Protein AF-A0A9E2RJ70-F1 (afdb_monomer_lite)

Radius of gyration: 20.67 Å; chains: 1; bounding box: 75×37×61 Å

Sequence (157 aa):
MSTSASTVPLMPDAVSLPDTLQQGELFLTMKQFQQFLALSQLRFSRRTVYRWLNLPKQYLPSTVQALLQPAPMLWFIQIAPVSITGRRPTNIVIPLRYFTEELRARATSLALQPIGPHPQLTTLATLKAVSGQLLTMAQQLQHQIHELEDTMRTTHI

pLDDT: mean 75.38, std 16.8, range [38.91, 94.44]

Structure (mmCIF, N/CA/C/O backbone):
data_AF-A0A9E2RJ70-F1
#
_entry.id   AF-A0A9E2RJ70-F1
#
loop_
_atom_site.group_PDB
_atom_site.id
_atom_site.type_symbol
_atom_site.label_atom_id
_atom_site.label_alt_id
_atom_site.label_comp_id
_atom_site.label_asym_id
_atom_site.label_entity_id
_atom_site.label_seq_id
_atom_site.pdbx_PDB_ins_code
_atom_site.Cartn_x
_atom_site.Cartn_y
_atom_site.Cartn_z
_atom_site.occupancy
_atom_site.B_iso_or_equiv
_atom_site.auth_seq_id
_atom_site.auth_comp_id
_atom_site.auth_asym_id
_atom_site.auth_atom_id
_atom_site.pdbx_PDB_model_num
ATOM 1 N N . MET A 1 1 ? -53.824 19.798 -1.437 1.00 44.16 1 MET A N 1
ATOM 2 C CA . MET A 1 1 ? -53.128 18.988 -0.416 1.00 44.16 1 MET A CA 1
ATOM 3 C C . MET A 1 1 ? -52.446 17.815 -1.097 1.00 44.16 1 MET A C 1
ATOM 5 O O . MET A 1 1 ? -52.944 17.376 -2.124 1.00 44.16 1 MET A O 1
ATOM 9 N N . SER A 1 2 ? -51.358 17.345 -0.483 1.00 38.91 2 SER A N 1
ATOM 10 C CA . SER A 1 2 ? -50.586 16.126 -0.775 1.00 38.91 2 SER A CA 1
ATOM 11 C C . SER A 1 2 ? -49.403 16.272 -1.736 1.00 38.91 2 SER A C 1
ATOM 13 O O . SER A 1 2 ? -49.486 16.117 -2.948 1.00 38.91 2 SER A O 1
ATOM 15 N N . THR A 1 3 ? -48.277 16.563 -1.090 1.00 45.81 3 THR A N 1
ATOM 16 C CA . THR A 1 3 ? -46.887 16.390 -1.503 1.00 45.81 3 THR A CA 1
ATOM 17 C C . THR A 1 3 ? -46.549 14.914 -1.723 1.00 45.81 3 THR A C 1
ATOM 19 O O . THR A 1 3 ? -46.742 14.105 -0.815 1.00 45.81 3 THR A O 1
ATOM 22 N N . SER A 1 4 ? -45.942 14.575 -2.857 1.00 42.84 4 SER A N 1
ATOM 23 C CA . SER A 1 4 ? -45.170 13.336 -3.001 1.00 42.84 4 SER A CA 1
ATOM 24 C C . SER A 1 4 ? -43.691 13.704 -3.015 1.00 42.84 4 SER A C 1
ATOM 26 O O . SER A 1 4 ? -43.122 14.031 -4.053 1.00 42.84 4 SER A O 1
ATOM 28 N N . ALA A 1 5 ? -43.090 13.716 -1.825 1.00 47.69 5 ALA A N 1
ATOM 29 C CA . ALA A 1 5 ? -41.646 13.775 -1.676 1.00 47.69 5 ALA A CA 1
ATOM 30 C C . ALA A 1 5 ? -41.080 12.418 -2.111 1.00 47.69 5 ALA A C 1
ATOM 32 O O . ALA A 1 5 ? -41.291 11.404 -1.451 1.00 47.69 5 ALA A O 1
ATOM 33 N N . SER A 1 6 ? -40.407 12.406 -3.258 1.00 46.97 6 SER A N 1
ATOM 34 C CA . SER A 1 6 ? -39.650 11.253 -3.729 1.00 46.97 6 SER A CA 1
ATOM 35 C C . SER A 1 6 ? -38.371 11.169 -2.896 1.00 46.97 6 SER A C 1
ATOM 37 O O . SER A 1 6 ? -37.413 11.908 -3.126 1.00 46.97 6 SER A O 1
ATOM 39 N N . THR A 1 7 ? -38.382 10.336 -1.858 1.00 47.91 7 THR A N 1
ATOM 40 C CA . THR A 1 7 ? -37.194 10.033 -1.056 1.00 47.91 7 THR A CA 1
ATOM 41 C C . THR A 1 7 ? -36.263 9.161 -1.893 1.00 47.91 7 THR A C 1
ATOM 43 O O . THR A 1 7 ? -36.425 7.946 -1.967 1.00 47.91 7 THR A O 1
ATOM 46 N N . VAL A 1 8 ? -35.291 9.791 -2.551 1.00 49.22 8 VAL A N 1
ATOM 47 C CA . VAL A 1 8 ? -34.134 9.089 -3.115 1.00 49.22 8 VAL A CA 1
ATOM 48 C C . VAL A 1 8 ? -33.323 8.543 -1.934 1.00 49.22 8 VAL A C 1
ATOM 50 O O . VAL A 1 8 ? -32.972 9.326 -1.046 1.00 49.22 8 VAL A O 1
ATOM 53 N N . PRO A 1 9 ? -33.032 7.233 -1.865 1.00 43.88 9 PRO A N 1
ATOM 54 C CA . PRO A 1 9 ? -32.165 6.710 -0.825 1.00 43.88 9 PRO A CA 1
ATOM 55 C C . PRO A 1 9 ? -30.758 7.263 -1.065 1.00 43.88 9 PRO A C 1
ATOM 57 O O . PRO A 1 9 ? -30.130 6.976 -2.084 1.00 43.88 9 PRO A O 1
ATOM 60 N N . LEU A 1 10 ? -30.288 8.092 -0.130 1.00 41.41 10 LEU A N 1
ATOM 61 C CA . LEU A 1 10 ? -28.894 8.508 -0.036 1.00 41.41 10 LEU A CA 1
ATOM 62 C C . LEU A 1 10 ? -28.054 7.225 0.030 1.00 41.41 10 LEU A C 1
ATOM 64 O O . LEU A 1 10 ? -28.146 6.474 1.005 1.00 41.41 10 LEU A O 1
ATOM 68 N N . MET A 1 11 ? -27.282 6.932 -1.019 1.00 43.22 11 MET A N 1
ATOM 69 C CA . MET A 1 11 ? -26.243 5.912 -0.915 1.00 43.22 11 MET A CA 1
ATOM 70 C C . MET A 1 11 ? -25.315 6.317 0.237 1.00 43.22 11 MET A C 1
ATOM 72 O O . MET A 1 11 ? -25.022 7.507 0.366 1.00 43.22 11 MET A O 1
ATOM 76 N N . PRO A 1 12 ? -24.881 5.379 1.093 1.00 43.84 12 PRO A N 1
ATOM 77 C CA . PRO A 1 12 ? -23.963 5.716 2.165 1.00 43.84 12 PRO A CA 1
ATOM 78 C C . PRO A 1 12 ? -22.693 6.266 1.523 1.00 43.84 12 PRO A C 1
ATOM 80 O O . PRO A 1 12 ? -22.056 5.567 0.731 1.00 43.84 12 PRO A O 1
ATOM 83 N N . ASP A 1 13 ? -22.369 7.522 1.838 1.00 41.91 13 ASP A N 1
ATOM 84 C CA . ASP A 1 13 ? -21.088 8.132 1.508 1.00 41.91 13 ASP A CA 1
ATOM 85 C C . ASP A 1 13 ? -20.001 7.119 1.861 1.00 41.91 13 ASP A C 1
ATOM 87 O O . ASP A 1 13 ? -19.845 6.729 3.023 1.00 41.91 13 ASP A O 1
ATOM 91 N N . ALA A 1 14 ? -19.301 6.620 0.840 1.00 49.31 14 ALA A N 1
ATOM 92 C CA . ALA A 1 14 ? -18.152 5.765 1.047 1.00 49.31 14 ALA A CA 1
ATOM 93 C C . ALA A 1 14 ? -17.211 6.544 1.963 1.00 49.31 14 ALA A C 1
ATOM 95 O O . ALA A 1 14 ? -16.715 7.600 1.578 1.00 49.31 14 ALA A O 1
ATOM 96 N N . VAL A 1 15 ? -17.046 6.070 3.200 1.00 53.94 15 VAL A N 1
ATOM 97 C CA . VAL A 1 15 ? -16.224 6.734 4.208 1.00 53.94 15 VAL A CA 1
ATOM 98 C C . VAL A 1 15 ? -14.820 6.860 3.628 1.00 53.94 15 VAL A C 1
ATOM 100 O O . VAL A 1 15 ? -14.072 5.883 3.567 1.00 53.94 15 VAL A O 1
ATOM 103 N N . SER A 1 16 ? -14.490 8.057 3.144 1.00 63.03 16 SER A N 1
ATOM 104 C CA . SER A 1 16 ? -13.193 8.358 2.556 1.00 63.03 16 SER A CA 1
ATOM 105 C C . SER A 1 16 ? -12.143 8.166 3.635 1.00 63.03 16 SER A C 1
ATOM 107 O O . SER A 1 16 ? -12.090 8.917 4.612 1.00 63.03 16 SER A O 1
ATOM 109 N N . LEU A 1 17 ? -11.333 7.117 3.494 1.00 67.69 17 LEU A N 1
ATOM 110 C CA . LEU A 1 17 ? -10.234 6.895 4.416 1.00 67.69 17 LEU A CA 1
ATOM 111 C C . LEU A 1 17 ? -9.245 8.058 4.307 1.00 67.69 17 LEU A C 1
ATOM 113 O O . LEU A 1 17 ? -8.977 8.528 3.202 1.00 67.69 17 LEU A O 1
ATOM 117 N N . PRO A 1 18 ? -8.675 8.514 5.432 1.00 67.75 18 PRO A N 1
ATOM 118 C CA . PRO A 1 18 ? -7.722 9.609 5.401 1.00 67.75 18 PRO A CA 1
ATOM 119 C C . PRO A 1 18 ? -6.475 9.213 4.601 1.00 67.75 18 PRO A C 1
ATOM 121 O O . PRO A 1 18 ? -5.978 8.096 4.735 1.00 67.75 18 PRO A O 1
ATOM 124 N N . ASP A 1 19 ? -5.913 10.153 3.841 1.00 66.75 19 ASP A N 1
ATOM 125 C CA . ASP A 1 19 ? -4.655 9.970 3.093 1.00 66.75 19 ASP A CA 1
ATOM 126 C C . ASP A 1 19 ? -3.401 10.247 3.949 1.00 66.75 19 ASP A C 1
ATOM 128 O O . ASP A 1 19 ? -2.271 10.294 3.462 1.00 66.75 19 ASP A O 1
ATOM 132 N N . THR A 1 20 ? -3.585 10.448 5.254 1.00 71.00 20 THR A N 1
ATOM 133 C CA . THR A 1 20 ? -2.537 10.830 6.210 1.00 71.00 20 THR A CA 1
ATOM 134 C C . THR A 1 20 ? -2.477 9.850 7.380 1.00 71.00 20 THR A C 1
ATOM 136 O O . THR A 1 20 ? -3.418 9.092 7.630 1.00 71.00 20 THR A O 1
ATOM 139 N N . LEU A 1 21 ? -1.343 9.816 8.084 1.00 74.62 21 LEU A N 1
ATOM 140 C CA . LEU A 1 21 ? -1.194 9.007 9.297 1.00 74.62 21 LEU A CA 1
ATOM 141 C C . LEU A 1 21 ? -1.737 9.758 10.504 1.00 74.62 21 LEU A C 1
ATOM 143 O O . LEU A 1 21 ? -1.397 10.924 10.712 1.00 74.62 21 LEU A O 1
ATOM 147 N N . GLN A 1 22 ? -2.533 9.064 11.307 1.00 76.44 22 GLN A N 1
ATOM 148 C CA . GLN A 1 22 ? -3.067 9.596 12.555 1.00 76.44 22 GLN A CA 1
ATOM 149 C C . GLN A 1 22 ? -2.127 9.271 13.720 1.00 76.44 22 GLN A C 1
ATOM 151 O O . GLN A 1 22 ? -1.383 8.289 13.690 1.00 76.44 22 GLN A O 1
ATOM 156 N N . GLN A 1 23 ? -2.139 10.099 14.763 1.00 74.69 23 GLN A N 1
ATOM 157 C CA . GLN A 1 23 ? -1.371 9.815 15.976 1.00 74.69 23 GLN A CA 1
ATOM 158 C C . GLN A 1 23 ? -1.833 8.491 16.604 1.00 74.69 23 GLN A C 1
ATOM 160 O O . GLN A 1 23 ? -3.029 8.226 16.687 1.00 74.69 23 GLN A O 1
ATOM 165 N N . GLY A 1 24 ? -0.884 7.661 17.050 1.00 73.25 24 GLY A N 1
ATOM 166 C CA . GLY A 1 24 ? -1.186 6.356 17.647 1.00 73.25 24 GLY A CA 1
ATOM 167 C C . GLY A 1 24 ? -1.597 5.278 16.640 1.00 73.25 24 GLY A C 1
ATOM 168 O O . GLY A 1 24 ? -1.815 4.133 17.028 1.00 73.25 24 GLY A O 1
ATOM 169 N N . GLU A 1 25 ? -1.668 5.607 15.349 1.00 83.06 25 GLU A N 1
ATOM 170 C CA . GLU A 1 25 ? -2.024 4.643 14.320 1.00 83.06 25 GLU A CA 1
ATOM 171 C C . GLU A 1 25 ? -0.939 3.580 14.132 1.00 83.06 25 GLU A C 1
ATOM 173 O O . GLU A 1 25 ? 0.256 3.883 14.080 1.00 83.06 25 GLU A O 1
ATOM 178 N N . LEU A 1 26 ? -1.374 2.327 13.985 1.00 85.94 26 LEU A N 1
ATOM 179 C CA . LEU A 1 26 ? -0.508 1.208 13.645 1.00 85.94 26 LEU A CA 1
ATOM 180 C C . LEU A 1 26 ? -0.330 1.096 12.132 1.00 85.94 26 LEU A C 1
ATOM 182 O O . LEU A 1 26 ? -1.270 1.233 11.345 1.00 85.94 26 LEU A O 1
ATOM 186 N N . PHE A 1 27 ? 0.886 0.761 11.726 1.00 88.81 27 PHE A N 1
ATOM 187 C CA . PHE A 1 27 ? 1.243 0.559 10.331 1.00 88.81 27 PHE A CA 1
ATOM 188 C C . PHE A 1 27 ? 2.251 -0.581 10.188 1.00 88.81 27 PHE A C 1
ATOM 190 O O . PHE A 1 27 ? 2.949 -0.956 11.131 1.00 88.81 27 PHE A O 1
ATOM 197 N N . LEU A 1 28 ? 2.361 -1.104 8.971 1.00 89.38 28 LEU A N 1
ATOM 198 C CA . LEU A 1 28 ? 3.447 -1.987 8.573 1.00 89.38 28 LEU A CA 1
ATOM 199 C C . LEU A 1 28 ? 4.472 -1.194 7.770 1.00 89.38 28 LEU A C 1
ATOM 201 O O . LEU A 1 28 ? 4.133 -0.547 6.785 1.00 89.38 28 LEU A O 1
ATOM 205 N N . THR A 1 29 ? 5.746 -1.281 8.136 1.00 87.25 29 THR A N 1
ATOM 206 C CA . THR A 1 29 ? 6.844 -0.924 7.226 1.00 87.25 29 THR A CA 1
ATOM 207 C C . THR A 1 29 ? 6.877 -1.885 6.039 1.00 87.25 29 THR A C 1
ATOM 209 O O . THR A 1 29 ? 6.370 -3.003 6.117 1.00 87.25 29 THR A O 1
ATOM 212 N N . MET A 1 30 ? 7.572 -1.522 4.960 1.00 87.25 30 MET A N 1
ATOM 213 C CA . MET A 1 30 ? 7.756 -2.423 3.812 1.00 87.25 30 MET A CA 1
ATOM 214 C C . MET A 1 30 ? 8.290 -3.815 4.175 1.00 87.25 30 MET A C 1
ATOM 216 O O . MET A 1 30 ? 7.868 -4.812 3.589 1.00 87.25 30 MET A O 1
ATOM 220 N N . LYS A 1 31 ? 9.196 -3.905 5.156 1.00 85.44 31 LYS A N 1
ATOM 221 C CA . LYS A 1 31 ? 9.723 -5.193 5.626 1.00 85.44 31 LYS A CA 1
ATOM 222 C C . LYS A 1 31 ? 8.631 -6.018 6.313 1.00 85.44 31 LYS A C 1
ATOM 224 O O . LYS A 1 31 ? 8.499 -7.204 6.024 1.00 85.44 31 LYS A O 1
ATOM 229 N N . GLN A 1 32 ? 7.842 -5.391 7.183 1.00 89.44 32 GLN A N 1
ATOM 230 C CA . GLN A 1 32 ? 6.733 -6.046 7.882 1.00 89.44 32 GLN A CA 1
ATOM 231 C C . GLN A 1 32 ? 5.603 -6.427 6.922 1.00 89.44 32 GLN A C 1
ATOM 233 O O . GLN A 1 32 ? 5.041 -7.509 7.041 1.00 89.44 32 GLN A O 1
ATOM 238 N N . PHE A 1 33 ? 5.316 -5.601 5.916 1.00 92.19 33 PHE A N 1
ATOM 239 C CA . PHE A 1 33 ? 4.345 -5.938 4.881 1.00 92.19 33 PHE A CA 1
ATOM 240 C C . PHE A 1 33 ? 4.791 -7.148 4.059 1.00 92.19 33 PHE A C 1
ATOM 242 O O . PHE A 1 33 ? 4.003 -8.054 3.815 1.00 92.19 33 PHE A O 1
ATOM 249 N N . GLN A 1 34 ? 6.074 -7.236 3.702 1.00 91.31 34 GLN A N 1
ATOM 250 C CA . GLN A 1 34 ? 6.599 -8.425 3.031 1.00 91.31 34 GLN A CA 1
ATOM 251 C C . GLN A 1 34 ? 6.458 -9.690 3.900 1.00 91.31 34 GLN A C 1
ATOM 253 O O . GLN A 1 34 ? 6.113 -10.754 3.386 1.00 91.31 34 GLN A O 1
ATOM 258 N N . GLN A 1 35 ? 6.692 -9.582 5.211 1.00 89.94 35 GLN A N 1
ATOM 259 C CA . GLN A 1 35 ? 6.462 -10.682 6.154 1.00 89.94 35 GLN A CA 1
ATOM 260 C C . GLN A 1 35 ? 4.976 -11.059 6.234 1.00 89.94 35 GLN A C 1
ATOM 262 O O . GLN A 1 35 ? 4.640 -12.241 6.209 1.00 89.94 35 GLN A O 1
ATOM 267 N N . PHE A 1 36 ? 4.086 -10.067 6.257 1.00 93.31 36 PHE A N 1
ATOM 268 C CA . PHE A 1 36 ? 2.641 -10.270 6.249 1.00 93.31 36 PHE A CA 1
ATOM 269 C C . PHE A 1 36 ? 2.158 -11.002 4.988 1.00 93.31 36 PHE A C 1
ATOM 271 O O . PHE A 1 36 ? 1.373 -11.948 5.082 1.00 93.31 36 PHE A O 1
ATOM 278 N N . LEU A 1 37 ? 2.675 -10.627 3.813 1.00 93.19 37 LEU A N 1
ATOM 279 C CA . LEU A 1 37 ? 2.394 -11.326 2.558 1.00 93.19 37 LEU A CA 1
ATOM 280 C C . LEU A 1 37 ? 2.836 -12.794 2.637 1.00 93.19 37 LEU A C 1
ATOM 282 O O . LEU A 1 37 ? 2.056 -13.688 2.313 1.00 93.19 37 LEU A O 1
ATOM 286 N N . ALA A 1 38 ? 4.038 -13.062 3.158 1.00 90.38 38 ALA A N 1
ATOM 287 C CA . ALA A 1 38 ? 4.537 -14.426 3.318 1.00 90.38 38 ALA A CA 1
ATOM 288 C C . ALA A 1 38 ? 3.666 -15.278 4.266 1.00 90.38 38 ALA A C 1
ATOM 290 O O . ALA A 1 38 ? 3.409 -16.444 3.966 1.00 90.38 38 ALA A O 1
ATOM 291 N N . LEU A 1 39 ? 3.171 -14.699 5.367 1.00 89.00 39 LEU A N 1
ATOM 292 C CA . LEU A 1 39 ? 2.229 -15.348 6.297 1.00 89.00 39 LEU A CA 1
ATOM 293 C C . LEU A 1 39 ? 0.836 -15.563 5.693 1.00 89.00 39 LEU A C 1
ATOM 295 O O . LEU A 1 39 ? 0.096 -16.451 6.117 1.00 89.00 39 LEU A O 1
ATOM 299 N N . SER A 1 40 ? 0.488 -14.770 4.685 1.00 88.88 40 SER A N 1
ATOM 300 C CA . SER A 1 40 ? -0.723 -14.932 3.877 1.00 88.88 40 SER A CA 1
ATOM 301 C C . SER A 1 40 ? -0.510 -15.892 2.699 1.00 88.88 40 SER A C 1
ATOM 303 O O . SER A 1 40 ? -1.331 -15.933 1.793 1.00 88.88 40 SER A O 1
ATOM 305 N N . GLN A 1 41 ? 0.597 -16.650 2.696 1.00 89.75 41 GLN A N 1
ATOM 306 C CA . GLN A 1 41 ? 1.011 -17.569 1.626 1.00 89.75 41 GLN A CA 1
ATOM 307 C C . GLN A 1 41 ? 1.265 -16.895 0.265 1.00 89.75 41 GLN A C 1
ATOM 309 O O . GLN A 1 41 ? 1.408 -17.562 -0.756 1.00 89.75 41 GLN A O 1
ATOM 314 N N . LEU A 1 42 ? 1.419 -15.572 0.248 1.00 90.81 42 LEU A N 1
ATOM 315 C CA . LEU A 1 42 ? 1.723 -14.785 -0.939 1.00 90.81 42 LEU A CA 1
ATOM 316 C C . LEU A 1 42 ? 3.217 -14.445 -0.968 1.00 90.81 42 LEU A C 1
ATOM 318 O O . LEU A 1 42 ? 3.685 -13.501 -0.329 1.00 90.81 42 LEU A O 1
ATOM 322 N N . ARG A 1 43 ? 4.005 -15.233 -1.705 1.00 89.88 43 ARG A N 1
ATOM 323 C CA . ARG A 1 43 ? 5.462 -15.052 -1.771 1.00 89.88 43 ARG A CA 1
ATOM 324 C C . ARG A 1 43 ? 5.862 -14.231 -2.989 1.00 89.88 43 ARG A C 1
ATOM 326 O O . ARG A 1 43 ? 5.814 -14.707 -4.117 1.00 89.88 43 ARG A O 1
ATOM 333 N N . PHE A 1 44 ? 6.335 -13.014 -2.738 1.00 90.81 44 PHE A N 1
ATOM 334 C CA . PHE A 1 44 ? 6.857 -12.115 -3.764 1.00 90.81 44 PHE A CA 1
ATOM 335 C C . PHE A 1 44 ? 8.290 -11.686 -3.451 1.00 90.81 44 PHE A C 1
ATOM 337 O O . PHE A 1 44 ? 8.674 -11.512 -2.290 1.00 90.81 44 PHE A O 1
ATOM 344 N N . SER A 1 45 ? 9.090 -11.488 -4.501 1.00 90.25 45 SER A N 1
ATOM 345 C CA . SER A 1 45 ? 10.443 -10.952 -4.348 1.00 90.25 45 SER A CA 1
ATOM 346 C C . SER A 1 45 ? 10.390 -9.525 -3.798 1.00 90.25 45 SER A C 1
ATOM 348 O O . SER A 1 45 ? 9.483 -8.758 -4.130 1.00 90.25 45 SER A O 1
ATOM 350 N N . ARG A 1 46 ? 11.402 -9.122 -3.022 1.00 87.38 46 ARG A N 1
ATOM 351 C CA . ARG A 1 46 ? 11.499 -7.746 -2.508 1.00 87.38 46 ARG A CA 1
ATOM 352 C C . ARG A 1 46 ? 11.405 -6.721 -3.643 1.00 87.38 46 ARG A C 1
ATOM 354 O O . ARG A 1 46 ? 10.654 -5.761 -3.539 1.00 87.38 46 ARG A O 1
ATOM 361 N N . ARG A 1 47 ? 12.096 -6.959 -4.763 1.00 90.31 47 ARG A N 1
ATOM 362 C CA . ARG A 1 47 ? 12.048 -6.081 -5.944 1.00 90.31 47 ARG A CA 1
ATOM 363 C C . ARG A 1 47 ? 10.623 -5.908 -6.473 1.00 90.31 47 ARG A C 1
ATOM 365 O O . ARG A 1 47 ? 10.243 -4.793 -6.808 1.00 90.31 47 ARG A O 1
ATOM 372 N N . THR A 1 48 ? 9.840 -6.983 -6.522 1.00 92.31 48 THR A N 1
ATOM 373 C CA . THR A 1 48 ? 8.438 -6.942 -6.959 1.00 92.31 48 THR A CA 1
ATOM 374 C C . THR A 1 48 ? 7.597 -6.073 -6.030 1.00 92.31 48 THR A C 1
ATOM 376 O O . THR A 1 48 ? 6.939 -5.153 -6.505 1.00 92.31 48 THR A O 1
ATOM 379 N N . VAL A 1 49 ? 7.682 -6.304 -4.716 1.00 90.31 49 VAL A N 1
ATOM 380 C CA . VAL A 1 49 ? 6.888 -5.553 -3.730 1.00 90.31 49 VAL A CA 1
ATOM 381 C C . VAL A 1 49 ? 7.234 -4.058 -3.762 1.00 90.31 49 VAL A C 1
ATOM 383 O O . VAL A 1 49 ? 6.347 -3.218 -3.681 1.00 90.31 49 VAL A O 1
ATOM 386 N N . TYR A 1 50 ? 8.507 -3.698 -3.961 1.00 88.69 50 TYR A N 1
ATOM 387 C CA . TYR A 1 50 ? 8.904 -2.292 -4.103 1.00 88.69 50 TYR A CA 1
ATOM 388 C C . TYR A 1 50 ? 8.430 -1.650 -5.417 1.00 88.69 50 TYR A C 1
ATOM 390 O O . TYR A 1 50 ? 8.138 -0.459 -5.426 1.00 88.69 50 TYR A O 1
ATOM 398 N N . ARG A 1 51 ? 8.318 -2.398 -6.527 1.00 88.44 51 ARG A N 1
ATOM 399 C CA . ARG A 1 51 ? 7.783 -1.848 -7.791 1.00 88.44 51 ARG A CA 1
ATOM 400 C C . ARG A 1 51 ? 6.322 -1.421 -7.664 1.00 88.44 51 ARG A C 1
ATOM 402 O O . ARG A 1 51 ? 5.921 -0.464 -8.316 1.00 88.44 51 ARG A O 1
ATOM 409 N N . TRP A 1 52 ? 5.550 -2.101 -6.820 1.00 90.75 52 TRP A N 1
ATOM 410 C CA . TRP A 1 52 ? 4.141 -1.786 -6.582 1.00 90.75 52 TRP A CA 1
ATOM 411 C C . TRP A 1 52 ? 3.905 -0.424 -5.933 1.00 90.75 52 TRP A C 1
ATOM 413 O O . TRP A 1 52 ? 2.811 0.112 -6.043 1.00 90.75 52 TRP A O 1
ATOM 423 N N . LEU A 1 53 ? 4.926 0.167 -5.312 1.00 83.88 53 LEU A N 1
ATOM 424 C CA . LEU A 1 53 ? 4.847 1.520 -4.758 1.00 83.88 53 LEU A CA 1
ATOM 425 C C . LEU A 1 53 ? 4.635 2.589 -5.834 1.00 83.88 53 LEU A C 1
ATOM 427 O O . LEU A 1 53 ? 4.157 3.676 -5.545 1.00 83.88 53 LEU A O 1
ATOM 431 N N . ASN A 1 54 ? 4.969 2.289 -7.085 1.00 82.88 54 ASN A N 1
ATOM 432 C CA . ASN A 1 54 ? 4.726 3.200 -8.199 1.00 82.88 54 ASN A CA 1
ATOM 433 C C . ASN A 1 54 ? 3.422 2.875 -8.938 1.00 82.88 54 ASN A C 1
ATOM 435 O O . ASN A 1 54 ? 3.164 3.453 -9.989 1.00 82.88 54 ASN A O 1
ATOM 439 N N . LEU A 1 55 ? 2.629 1.926 -8.429 1.00 86.38 55 LEU A N 1
ATOM 440 C CA . LEU A 1 55 ? 1.394 1.481 -9.058 1.00 86.38 55 LEU A CA 1
ATOM 441 C C . LEU A 1 55 ? 0.179 1.874 -8.207 1.00 86.38 55 LEU A C 1
ATOM 443 O O . LEU A 1 55 ? 0.167 1.619 -6.997 1.00 86.38 55 LEU A O 1
ATOM 447 N N . PRO A 1 56 ? -0.873 2.420 -8.837 1.00 87.12 56 PRO A N 1
ATOM 448 C CA . PRO A 1 56 ? -2.195 2.495 -8.228 1.00 87.12 56 PRO A CA 1
ATOM 449 C C . PRO A 1 56 ? -2.695 1.114 -7.784 1.00 87.12 56 PRO A C 1
ATOM 451 O O . PRO A 1 56 ? -2.420 0.108 -8.446 1.00 87.12 56 PRO A O 1
ATOM 454 N N . LYS A 1 57 ? -3.489 1.066 -6.703 1.00 89.69 57 LYS A N 1
ATOM 455 C CA . LYS A 1 57 ? -4.031 -0.178 -6.122 1.00 89.69 57 LYS A CA 1
ATOM 456 C C . LYS A 1 57 ? -4.677 -1.107 -7.163 1.00 89.69 57 LYS A C 1
ATOM 458 O O . LYS A 1 57 ? -4.467 -2.314 -7.113 1.00 89.69 57 LYS A O 1
ATOM 463 N N . GLN A 1 58 ? -5.410 -0.551 -8.128 1.00 89.88 58 GLN A N 1
ATOM 464 C CA . GLN A 1 58 ? -6.122 -1.313 -9.166 1.00 89.88 58 GLN A CA 1
ATOM 465 C C . GLN A 1 58 ? -5.212 -2.137 -10.095 1.00 89.88 58 GLN A C 1
ATOM 467 O O . GLN A 1 58 ? -5.681 -3.070 -10.739 1.00 89.88 58 GLN A O 1
ATOM 472 N N . TYR A 1 59 ? -3.912 -1.825 -10.147 1.00 91.75 59 TYR A N 1
ATOM 473 C C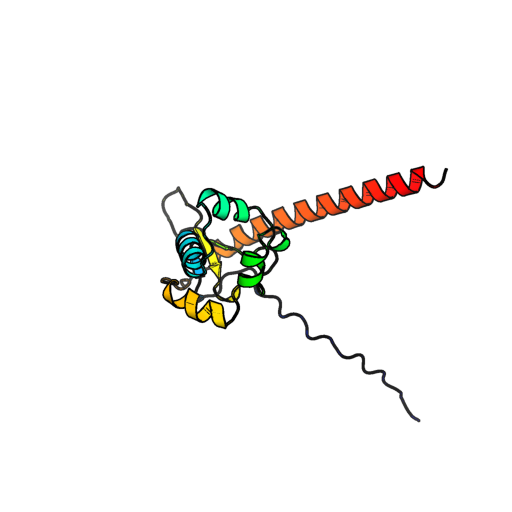A . TYR A 1 59 ? -2.923 -2.541 -10.963 1.00 91.75 59 TYR A CA 1
ATOM 474 C C . TYR A 1 59 ? -2.077 -3.539 -10.160 1.00 91.75 59 TYR A C 1
ATOM 476 O O . TYR A 1 59 ? -1.136 -4.133 -10.690 1.00 91.75 59 TYR A O 1
ATOM 484 N N . LEU A 1 60 ? -2.375 -3.728 -8.873 1.00 92.25 60 LEU A N 1
ATOM 485 C CA . LEU A 1 60 ? -1.742 -4.766 -8.061 1.00 92.25 60 LEU A CA 1
ATOM 486 C C . LEU A 1 60 ? -2.291 -6.153 -8.434 1.00 92.25 60 LEU A C 1
ATOM 488 O O . LEU A 1 60 ? -3.371 -6.249 -9.015 1.00 92.25 60 LEU A O 1
ATOM 492 N N . PRO A 1 61 ? -1.614 -7.257 -8.071 1.00 94.44 61 PRO A N 1
ATOM 493 C CA . PRO A 1 61 ? -2.219 -8.584 -8.167 1.00 94.44 61 PRO A CA 1
ATOM 494 C C . PRO A 1 61 ? -3.551 -8.636 -7.410 1.00 94.44 61 PRO A C 1
ATOM 496 O O . PRO A 1 61 ? -3.641 -8.104 -6.303 1.00 94.44 61 PRO A O 1
ATOM 499 N N . SER A 1 62 ? -4.563 -9.307 -7.963 1.00 92.88 62 SER A N 1
ATOM 500 C CA . SER A 1 62 ? -5.911 -9.394 -7.370 1.00 92.88 62 SER A CA 1
ATOM 501 C C . SER A 1 62 ? -5.901 -9.893 -5.922 1.00 92.88 62 SER A C 1
ATOM 503 O O . SER A 1 62 ? -6.633 -9.380 -5.080 1.00 92.88 62 SER A O 1
ATOM 505 N N . THR A 1 63 ? -5.002 -10.823 -5.598 1.00 92.81 63 THR A N 1
ATOM 506 C CA . THR A 1 63 ? -4.780 -11.306 -4.229 1.00 92.81 63 THR A CA 1
ATOM 507 C C . THR A 1 63 ? -4.351 -10.192 -3.279 1.00 92.81 63 THR A C 1
ATOM 509 O O . THR A 1 63 ? -4.832 -10.128 -2.157 1.00 92.81 63 THR A O 1
ATOM 512 N N . VAL A 1 64 ? -3.491 -9.278 -3.726 1.00 92.44 64 VAL A N 1
ATOM 513 C CA . VAL A 1 64 ? -3.036 -8.123 -2.939 1.00 92.44 64 VAL A CA 1
ATOM 514 C C . VAL A 1 64 ? -4.118 -7.045 -2.873 1.00 92.44 64 VAL A C 1
ATOM 516 O O . VAL A 1 64 ? -4.294 -6.430 -1.825 1.00 92.44 64 VAL A O 1
ATOM 519 N N . GLN A 1 65 ? -4.885 -6.853 -3.951 1.00 93.25 65 GLN A N 1
ATOM 520 C CA . GLN A 1 65 ? -6.040 -5.950 -3.948 1.00 93.25 65 GLN A CA 1
ATOM 521 C C . GLN A 1 65 ? -7.078 -6.366 -2.903 1.00 93.25 65 GLN A C 1
ATOM 523 O O . GLN A 1 65 ? -7.575 -5.512 -2.177 1.00 93.25 65 GLN A O 1
ATOM 528 N N . ALA A 1 66 ? -7.355 -7.669 -2.786 1.00 91.19 66 ALA A N 1
ATOM 529 C CA . ALA A 1 66 ? -8.272 -8.208 -1.786 1.00 91.19 66 ALA A CA 1
ATOM 530 C C . ALA A 1 66 ? -7.774 -7.965 -0.351 1.00 91.19 66 ALA A C 1
ATOM 532 O O . ALA A 1 66 ? -8.561 -7.603 0.519 1.00 91.19 66 ALA A O 1
ATOM 533 N N . LEU A 1 67 ? -6.461 -8.080 -0.104 1.00 91.62 67 LEU A N 1
ATOM 534 C CA . LEU A 1 67 ? -5.882 -7.742 1.204 1.00 91.62 67 LEU A CA 1
ATOM 535 C C . LEU A 1 67 ? -6.057 -6.257 1.550 1.00 91.62 67 LEU A C 1
ATOM 537 O O . LEU A 1 67 ? -6.227 -5.911 2.717 1.00 91.62 67 LEU A O 1
ATOM 541 N N . LEU A 1 68 ? -5.997 -5.399 0.530 1.00 90.94 68 LEU A N 1
ATOM 542 C CA . LEU A 1 68 ? -6.057 -3.942 0.628 1.00 90.94 68 LEU A CA 1
ATOM 543 C C . LEU A 1 68 ? -7.428 -3.388 0.221 1.00 90.94 68 LEU A C 1
ATOM 545 O O . LEU A 1 68 ? -7.530 -2.265 -0.279 1.00 90.94 68 LEU A O 1
ATOM 549 N N . GLN A 1 69 ? -8.490 -4.176 0.390 1.00 87.25 69 GLN A N 1
ATOM 550 C CA . GLN A 1 69 ? -9.827 -3.822 -0.078 1.00 87.25 69 GLN A CA 1
ATOM 551 C C . GLN A 1 69 ? -10.256 -2.405 0.342 1.00 87.25 69 GLN A C 1
ATOM 553 O O . GLN A 1 69 ? -10.612 -1.636 -0.557 1.00 87.25 69 GLN A O 1
ATOM 558 N N . PRO A 1 70 ? -10.146 -1.997 1.626 1.00 88.44 70 PRO A N 1
ATOM 559 C CA . PRO A 1 70 ? -10.560 -0.659 2.033 1.00 88.44 70 PRO A CA 1
ATOM 560 C C . PRO A 1 70 ? -9.544 0.434 1.661 1.00 88.44 70 PRO A C 1
ATOM 562 O O . PRO A 1 70 ? -9.877 1.608 1.739 1.00 88.44 70 PRO A O 1
ATOM 565 N N . ALA A 1 71 ? -8.319 0.094 1.244 1.00 88.31 71 ALA A N 1
ATOM 566 C CA . ALA A 1 71 ? -7.287 1.082 0.938 1.00 88.31 71 ALA A CA 1
ATOM 567 C C . ALA A 1 71 ? -7.695 2.013 -0.223 1.00 88.31 71 ALA A C 1
ATOM 569 O O . ALA A 1 71 ? -8.320 1.552 -1.183 1.00 88.31 71 ALA A O 1
ATOM 570 N N . PRO A 1 72 ? -7.300 3.294 -0.212 1.00 86.94 72 PRO A N 1
ATOM 571 C CA . PRO A 1 72 ? -7.487 4.169 -1.363 1.00 86.94 72 PRO A CA 1
ATOM 572 C C . PRO A 1 72 ? -6.569 3.758 -2.527 1.00 86.94 72 PRO A C 1
ATOM 574 O O . PRO A 1 72 ? -5.787 2.805 -2.442 1.00 86.94 72 PRO A O 1
ATOM 577 N N . MET A 1 73 ? -6.664 4.479 -3.649 1.00 85.56 73 MET A N 1
ATOM 578 C CA . MET A 1 73 ? -5.822 4.239 -4.830 1.00 85.56 73 MET A CA 1
ATOM 579 C C . MET A 1 73 ? -4.325 4.254 -4.477 1.00 85.56 73 MET A C 1
ATOM 581 O O . MET A 1 73 ? -3.559 3.418 -4.968 1.00 85.56 73 MET A O 1
ATOM 585 N N . LEU A 1 74 ? -3.942 5.169 -3.581 1.00 83.50 74 LEU A N 1
ATOM 586 C CA . LEU A 1 74 ? -2.631 5.261 -2.952 1.00 83.50 74 LEU A CA 1
ATOM 587 C C . LEU A 1 74 ? -2.618 4.533 -1.610 1.00 83.50 74 LEU A C 1
ATOM 589 O O . LEU A 1 74 ? -2.991 5.054 -0.567 1.00 83.50 74 LEU A O 1
ATOM 593 N N . TRP A 1 75 ? -2.151 3.297 -1.637 1.00 87.56 75 TRP A N 1
ATOM 594 C CA . TRP A 1 75 ? -2.280 2.354 -0.530 1.00 87.56 75 TRP A CA 1
ATOM 595 C C . TRP A 1 75 ? -1.077 2.353 0.435 1.00 87.56 75 TRP A C 1
ATOM 597 O O . TRP A 1 75 ? -0.973 1.484 1.299 1.00 87.56 75 TRP A O 1
ATOM 607 N N . PHE A 1 76 ? -0.160 3.316 0.313 1.00 87.81 76 PHE A N 1
ATOM 608 C CA . PHE A 1 76 ? 0.999 3.482 1.195 1.00 87.81 76 PHE A CA 1
ATOM 609 C C . PHE A 1 76 ? 1.223 4.960 1.534 1.00 87.81 76 PHE A C 1
ATOM 611 O O . PHE A 1 76 ? 0.771 5.852 0.821 1.00 87.81 76 PHE A O 1
ATOM 618 N N . ILE A 1 77 ? 1.963 5.212 2.613 1.00 82.56 77 ILE A N 1
ATOM 619 C CA . ILE A 1 77 ? 2.301 6.549 3.104 1.00 82.56 77 ILE A CA 1
ATOM 620 C C . ILE A 1 77 ? 3.818 6.664 3.256 1.00 82.56 77 ILE A C 1
ATOM 622 O O . ILE A 1 77 ? 4.490 5.732 3.706 1.00 82.56 77 ILE A O 1
ATOM 626 N N . GLN A 1 78 ? 4.369 7.814 2.868 1.00 78.00 78 GLN A N 1
ATOM 627 C CA . GLN A 1 78 ? 5.794 8.108 2.984 1.00 78.00 78 GLN A CA 1
ATOM 628 C C . GLN A 1 78 ? 6.069 8.957 4.226 1.00 78.00 78 GLN A C 1
ATOM 630 O O . GLN A 1 78 ? 5.714 10.130 4.286 1.00 78.00 78 GLN A O 1
ATOM 635 N N . ILE A 1 79 ? 6.748 8.372 5.207 1.00 71.81 79 ILE A N 1
ATOM 636 C CA . ILE A 1 79 ? 7.169 9.022 6.445 1.00 71.81 79 ILE A CA 1
ATOM 637 C C . ILE A 1 79 ? 8.601 9.524 6.303 1.00 71.81 79 ILE A C 1
ATOM 639 O O . ILE A 1 79 ? 9.530 8.748 6.075 1.00 71.81 79 ILE A O 1
ATOM 643 N N . ALA A 1 80 ? 8.809 10.824 6.493 1.00 61.56 80 ALA A N 1
ATOM 644 C CA . ALA A 1 80 ? 10.155 11.347 6.663 1.00 61.56 80 ALA A CA 1
ATOM 645 C C . ALA A 1 80 ? 10.712 10.863 8.016 1.00 61.56 80 ALA A C 1
ATOM 647 O O . ALA A 1 80 ? 10.046 11.036 9.038 1.00 61.56 80 ALA A O 1
ATOM 648 N N . PRO A 1 81 ? 11.922 10.285 8.073 1.00 59.56 81 PRO A N 1
ATOM 649 C CA . PRO A 1 81 ? 12.545 9.995 9.348 1.00 59.56 81 PRO A CA 1
ATOM 650 C C . PRO A 1 81 ? 12.773 11.322 10.066 1.00 59.56 81 PRO A C 1
ATOM 652 O O . PRO A 1 81 ? 13.209 12.310 9.460 1.00 59.56 81 PRO A O 1
ATOM 655 N N . VAL A 1 82 ? 12.495 11.335 11.367 1.00 51.81 82 VAL A N 1
ATOM 656 C CA . VAL A 1 82 ? 12.865 12.435 12.256 1.00 51.81 82 VAL A CA 1
ATOM 657 C C . VAL A 1 82 ? 14.386 12.383 12.418 1.00 51.81 82 VAL A C 1
ATOM 659 O O . VAL A 1 82 ? 14.906 11.858 13.391 1.00 51.81 82 VAL A O 1
ATOM 662 N N . SER A 1 83 ? 15.124 12.830 11.402 1.00 46.34 83 SER A N 1
ATOM 663 C CA . SER A 1 83 ? 16.576 12.977 11.469 1.00 46.34 83 SER A CA 1
ATOM 664 C C . SER A 1 83 ? 16.963 14.433 11.239 1.00 46.34 83 SER A C 1
ATOM 666 O O . SER A 1 83 ? 16.563 15.069 10.253 1.00 46.34 83 SER A O 1
ATOM 668 N N . ILE A 1 84 ? 17.746 14.932 12.193 1.00 48.81 84 ILE A N 1
ATOM 669 C CA . ILE A 1 84 ? 18.371 16.256 12.246 1.00 48.81 84 ILE A CA 1
ATOM 670 C C . ILE A 1 84 ? 19.610 16.295 11.324 1.00 48.81 84 ILE A C 1
ATOM 672 O O . ILE A 1 84 ? 20.038 17.360 10.895 1.00 48.81 84 ILE A O 1
ATOM 676 N N . THR A 1 85 ? 20.153 15.138 10.928 1.00 43.69 85 THR A N 1
ATOM 677 C CA . THR A 1 85 ? 21.430 15.018 10.211 1.00 43.69 85 THR A CA 1
ATOM 678 C C . THR A 1 85 ? 21.245 14.700 8.724 1.00 43.69 85 THR A C 1
ATOM 680 O O . THR A 1 85 ? 21.494 13.587 8.282 1.00 43.69 85 THR A O 1
ATOM 683 N N . GLY A 1 86 ? 20.801 15.689 7.938 1.00 41.69 86 GLY A N 1
ATOM 684 C CA . GLY A 1 86 ? 21.131 15.912 6.509 1.00 41.69 86 GLY A CA 1
ATOM 685 C C . GLY A 1 86 ? 20.871 14.841 5.426 1.00 41.69 86 GLY A C 1
ATOM 686 O O . GLY A 1 86 ? 20.855 15.181 4.247 1.00 41.69 86 GLY A O 1
ATOM 687 N N . ARG A 1 87 ? 20.642 13.567 5.751 1.00 45.97 87 ARG A N 1
ATOM 688 C CA . ARG A 1 87 ? 20.351 12.475 4.811 1.00 45.97 87 ARG A CA 1
ATOM 689 C C . ARG A 1 87 ? 19.161 11.691 5.348 1.00 45.97 87 ARG A C 1
ATOM 691 O O . ARG A 1 87 ? 19.290 10.918 6.292 1.00 45.97 87 ARG A O 1
ATOM 698 N N . ARG A 1 88 ? 17.976 11.924 4.781 1.00 51.72 88 ARG A N 1
ATOM 699 C CA . ARG A 1 88 ?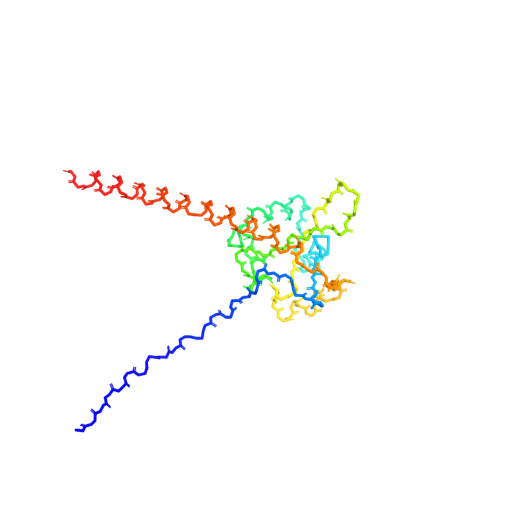 16.723 11.320 5.255 1.00 51.72 88 ARG A CA 1
ATOM 700 C C . ARG A 1 88 ? 16.301 10.159 4.345 1.00 51.72 88 ARG A C 1
ATOM 702 O O . ARG A 1 88 ? 15.823 10.429 3.248 1.00 51.72 88 ARG A O 1
ATOM 709 N N . PRO A 1 89 ? 16.432 8.886 4.760 1.00 59.59 89 PRO A N 1
ATOM 710 C CA . PRO A 1 89 ? 15.757 7.788 4.071 1.00 59.59 89 PRO A CA 1
ATOM 711 C C . PRO A 1 89 ? 14.253 7.830 4.367 1.00 59.59 89 PRO A C 1
ATOM 713 O O . PRO A 1 89 ? 13.847 7.574 5.494 1.00 59.59 89 PRO A O 1
ATOM 716 N N . THR A 1 90 ? 13.415 8.154 3.381 1.00 65.44 90 THR A N 1
ATOM 717 C CA . THR A 1 90 ? 11.950 8.109 3.516 1.00 65.44 90 THR A CA 1
ATOM 718 C C . THR A 1 90 ? 11.499 6.689 3.871 1.00 65.44 90 THR A C 1
ATOM 720 O O . THR A 1 90 ? 11.780 5.739 3.140 1.00 65.44 90 THR A O 1
ATOM 723 N N . ASN A 1 91 ? 10.800 6.528 4.992 1.00 75.62 91 ASN A N 1
ATOM 724 C CA . ASN A 1 91 ? 10.196 5.261 5.383 1.00 75.62 91 ASN A CA 1
ATOM 725 C C . ASN A 1 91 ? 8.849 5.109 4.682 1.00 75.62 91 ASN A C 1
ATOM 727 O O . ASN A 1 91 ? 8.029 6.018 4.701 1.00 75.62 91 ASN A O 1
ATOM 731 N N . ILE A 1 92 ? 8.608 3.952 4.078 1.00 81.94 92 ILE A N 1
ATOM 732 C CA . ILE A 1 92 ? 7.346 3.655 3.399 1.00 81.94 92 ILE A CA 1
ATOM 733 C C . ILE A 1 92 ? 6.548 2.706 4.274 1.00 81.94 92 ILE A C 1
ATOM 735 O O . ILE A 1 92 ? 7.065 1.663 4.698 1.00 81.94 92 ILE A O 1
ATOM 739 N N . VAL A 1 93 ? 5.309 3.094 4.554 1.00 86.88 93 VAL A N 1
ATOM 740 C CA . VAL A 1 93 ? 4.431 2.379 5.472 1.00 86.88 93 VAL A CA 1
ATOM 741 C C . VAL A 1 93 ? 3.055 2.140 4.877 1.00 86.88 93 VAL A C 1
ATOM 743 O O . VAL A 1 93 ? 2.607 2.872 4.000 1.00 86.88 93 VAL A O 1
ATOM 746 N N . ILE A 1 94 ? 2.373 1.126 5.393 1.00 90.50 94 ILE A N 1
ATOM 747 C CA . ILE A 1 94 ? 1.019 0.750 5.006 1.00 90.50 94 ILE A CA 1
ATOM 748 C C . ILE A 1 94 ? 0.174 0.730 6.286 1.00 90.50 94 ILE A C 1
ATOM 750 O O . ILE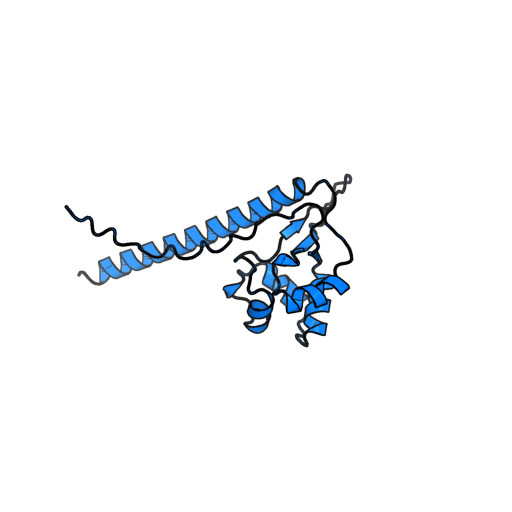 A 1 94 ? 0.392 -0.136 7.141 1.00 90.50 94 ILE A O 1
ATOM 754 N N . PRO A 1 95 ? -0.740 1.698 6.462 1.00 91.00 95 PRO A N 1
ATOM 755 C CA . PRO A 1 95 ? -1.645 1.760 7.606 1.00 91.00 95 PRO A CA 1
ATOM 756 C C . PRO A 1 95 ? -2.461 0.480 7.793 1.00 91.00 95 PRO A C 1
ATOM 758 O O . PRO A 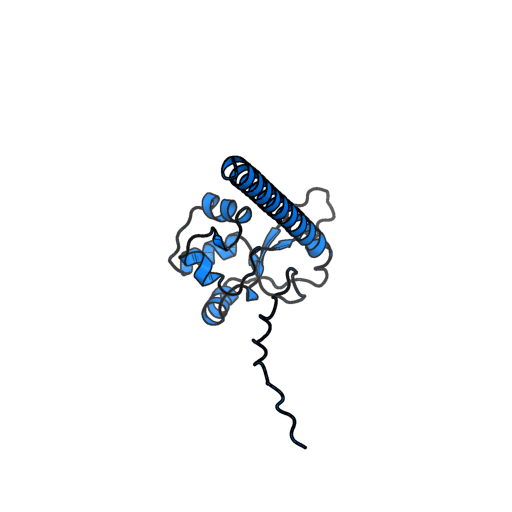1 95 ? -2.977 -0.082 6.828 1.00 91.00 95 PRO A O 1
ATOM 761 N N . LEU A 1 96 ? -2.663 0.047 9.038 1.00 91.44 96 LEU A N 1
ATOM 762 C CA . LEU A 1 96 ? -3.465 -1.150 9.319 1.00 91.44 96 LEU A CA 1
ATOM 763 C C . LEU A 1 96 ? -4.955 -0.975 8.971 1.00 91.44 96 LEU A C 1
ATOM 765 O O . LEU A 1 96 ? -5.652 -1.958 8.710 1.00 91.44 96 LEU A O 1
ATOM 769 N N . ARG A 1 97 ? -5.448 0.269 8.904 1.00 90.56 97 ARG A N 1
ATOM 770 C CA . ARG A 1 97 ? -6.807 0.584 8.424 1.00 90.56 97 ARG A CA 1
ATOM 771 C C . ARG A 1 97 ? -7.045 0.179 6.966 1.00 90.56 97 ARG A C 1
ATOM 773 O O . ARG A 1 97 ? -8.188 0.009 6.566 1.00 90.56 97 ARG A O 1
ATOM 780 N N . TYR A 1 98 ? -5.980 0.012 6.180 1.00 92.12 98 TYR A N 1
ATOM 781 C CA . TYR A 1 98 ? -6.065 -0.397 4.777 1.00 92.12 98 TYR A CA 1
ATOM 782 C C . TYR A 1 98 ? -6.304 -1.896 4.595 1.00 92.12 98 TYR A C 1
ATOM 784 O O . TYR A 1 98 ? -6.493 -2.333 3.466 1.00 92.12 98 TYR A O 1
ATOM 792 N N . PHE A 1 99 ? -6.362 -2.664 5.683 1.00 91.69 99 PHE A N 1
ATOM 793 C CA . PHE A 1 99 ? -6.721 -4.078 5.678 1.00 91.69 99 PHE A CA 1
ATOM 794 C C . PHE A 1 99 ? -8.145 -4.289 6.208 1.00 91.69 99 PHE A C 1
ATOM 796 O O . PHE A 1 99 ? -8.640 -3.512 7.038 1.00 91.69 99 PHE A O 1
ATOM 803 N N . THR A 1 100 ? -8.789 -5.371 5.760 1.00 88.69 100 THR A N 1
ATOM 804 C CA . THR A 1 100 ? -10.049 -5.864 6.344 1.00 88.69 100 THR A CA 1
ATOM 805 C C . THR A 1 100 ? -9.863 -6.195 7.827 1.00 88.69 100 THR A C 1
ATOM 807 O O . THR A 1 100 ? -8.738 -6.405 8.282 1.00 88.69 100 THR A O 1
ATOM 810 N N . GLU A 1 101 ? -10.944 -6.246 8.606 1.00 86.06 101 GLU A N 1
ATOM 811 C CA . GLU A 1 101 ? -10.847 -6.483 10.057 1.00 86.06 101 GLU A CA 1
ATOM 812 C C . GLU A 1 101 ? -10.143 -7.800 10.404 1.00 86.06 101 GLU A C 1
ATOM 814 O O . GLU A 1 101 ? -9.253 -7.826 11.257 1.00 86.06 101 GLU A O 1
ATOM 819 N N . GLU A 1 102 ? -10.470 -8.867 9.675 1.00 88.31 102 GLU A N 1
ATOM 820 C CA . GLU A 1 102 ? -9.868 -10.195 9.828 1.00 88.31 102 GLU A CA 1
ATOM 821 C C . GLU A 1 102 ? -8.345 -10.158 9.638 1.00 88.31 102 GLU A C 1
ATOM 823 O O . GLU A 1 102 ? -7.568 -10.734 10.405 1.00 88.31 102 GLU A O 1
ATOM 828 N N . LEU A 1 103 ? -7.898 -9.436 8.611 1.00 90.25 103 LEU A N 1
ATOM 829 C CA . LEU A 1 103 ? -6.487 -9.296 8.275 1.00 90.25 103 LEU A CA 1
ATOM 830 C C . LEU A 1 103 ? -5.771 -8.331 9.214 1.00 90.25 103 LEU A C 1
ATOM 832 O O . LEU A 1 103 ? -4.594 -8.532 9.515 1.00 90.25 103 LEU A O 1
ATOM 836 N N . ARG A 1 104 ? -6.480 -7.315 9.713 1.00 89.44 104 ARG A N 1
ATOM 837 C CA . ARG A 1 104 ? -5.955 -6.325 10.649 1.00 89.44 104 ARG A CA 1
ATOM 838 C C . ARG A 1 104 ? -5.491 -6.989 11.934 1.00 89.44 104 ARG A C 1
ATOM 840 O O . ARG A 1 104 ? -4.365 -6.740 12.342 1.00 89.44 104 ARG A O 1
ATOM 847 N N . ALA A 1 105 ? -6.287 -7.893 12.509 1.00 86.56 105 ALA A N 1
ATOM 848 C CA . ALA A 1 105 ? -5.902 -8.642 13.708 1.00 86.56 105 ALA A CA 1
ATOM 849 C C . ALA A 1 105 ? -4.580 -9.407 13.509 1.00 86.56 105 ALA A C 1
ATOM 851 O O . ALA A 1 105 ? -3.691 -9.371 14.362 1.00 86.56 105 ALA A O 1
ATOM 852 N N . ARG A 1 106 ? -4.408 -10.036 12.339 1.00 88.19 106 ARG A N 1
ATOM 853 C CA . ARG A 1 106 ? -3.166 -10.738 11.978 1.00 88.19 106 ARG A CA 1
ATOM 854 C C . ARG A 1 106 ? -1.999 -9.766 11.785 1.00 88.19 106 ARG A C 1
ATOM 856 O O . ARG A 1 106 ? -0.910 -10.016 12.296 1.00 88.19 106 ARG A O 1
ATOM 863 N N . ALA A 1 107 ? -2.220 -8.658 11.080 1.00 88.19 107 ALA A N 1
ATOM 864 C CA . ALA A 1 107 ? -1.218 -7.624 10.828 1.00 88.19 107 ALA A CA 1
ATOM 865 C C . ALA A 1 107 ? -0.758 -6.911 12.113 1.00 88.19 107 ALA A C 1
ATOM 867 O O . ALA A 1 107 ? 0.417 -6.563 12.216 1.00 88.19 107 ALA A O 1
ATOM 868 N N . THR A 1 108 ? -1.634 -6.752 13.112 1.00 88.88 108 THR A N 1
ATOM 869 C CA . THR A 1 108 ? -1.310 -6.133 14.410 1.00 88.88 108 THR A CA 1
ATOM 870 C C . THR A 1 108 ? -0.141 -6.831 15.096 1.00 88.88 108 THR A C 1
ATOM 872 O O . THR A 1 108 ? 0.738 -6.157 15.620 1.00 88.88 108 THR A O 1
ATOM 875 N N . SER A 1 109 ? -0.057 -8.164 15.010 1.00 83.31 109 SER A N 1
ATOM 876 C CA . SER A 1 109 ? 1.062 -8.936 15.579 1.00 83.31 109 SER A CA 1
ATOM 877 C C . SER A 1 109 ? 2.440 -8.561 15.010 1.00 83.31 109 SER A C 1
ATOM 879 O O . SER A 1 109 ? 3.463 -8.774 15.656 1.00 83.31 109 SER A O 1
ATOM 881 N N . LEU A 1 110 ? 2.476 -7.982 13.806 1.00 82.94 110 LEU A N 1
ATOM 882 C CA . LEU A 1 110 ? 3.694 -7.552 13.118 1.00 82.94 110 LEU A CA 1
ATOM 883 C C . LEU A 1 110 ? 3.940 -6.046 13.254 1.00 82.94 110 LEU A C 1
ATOM 885 O O . LEU A 1 110 ? 5.055 -5.586 12.994 1.00 82.94 110 LEU A O 1
ATOM 889 N N . ALA A 1 111 ? 2.915 -5.275 13.621 1.00 81.75 111 ALA A N 1
ATOM 890 C CA . ALA A 1 111 ? 2.962 -3.827 13.754 1.00 81.75 111 ALA A CA 1
ATOM 891 C C . ALA A 1 111 ? 3.608 -3.443 15.094 1.00 81.75 111 ALA A C 1
ATOM 893 O O . ALA A 1 111 ? 2.944 -3.228 16.100 1.00 81.75 111 ALA A O 1
ATOM 894 N N . LEU A 1 112 ? 4.939 -3.372 15.101 1.00 64.19 112 LEU A N 1
ATOM 895 C CA . LEU A 1 112 ? 5.728 -3.117 16.313 1.00 64.19 112 LEU A CA 1
ATOM 896 C C . LEU A 1 112 ? 5.756 -1.642 16.752 1.00 64.19 112 LEU A C 1
ATOM 898 O O . LEU A 1 112 ? 6.253 -1.351 17.837 1.00 64.19 112 LEU A O 1
ATOM 902 N N . GLN A 1 113 ? 5.310 -0.702 15.911 1.00 62.28 113 GLN A N 1
ATOM 903 C CA . GLN A 1 113 ? 5.465 0.735 16.160 1.00 62.28 113 GLN A CA 1
ATOM 904 C C . GLN A 1 113 ? 4.180 1.509 15.822 1.00 62.28 113 GLN A C 1
ATOM 906 O O . GLN A 1 113 ? 3.728 1.442 14.677 1.00 62.28 113 GLN A O 1
ATOM 911 N N . PRO A 1 114 ? 3.605 2.2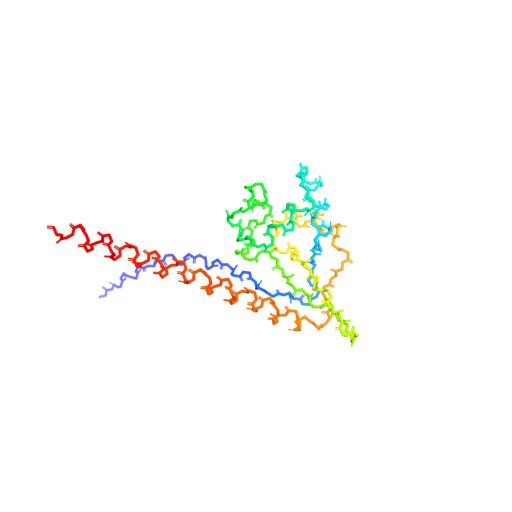61 16.780 1.00 65.12 114 PRO A N 1
ATOM 912 C CA . PRO A 1 114 ? 2.578 3.256 16.499 1.00 65.12 114 PRO A CA 1
ATOM 913 C C . PRO A 1 114 ? 3.196 4.582 16.032 1.00 65.12 114 PRO A C 1
ATOM 915 O O . PRO A 1 114 ? 4.365 4.878 16.294 1.00 65.12 114 PRO A O 1
ATOM 918 N N . ILE A 1 115 ? 2.404 5.417 15.358 1.00 63.81 115 ILE A N 1
ATOM 919 C CA . IL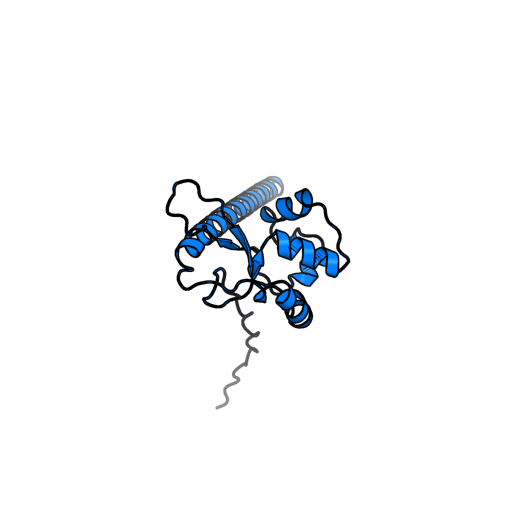E A 1 115 ? 2.832 6.759 14.945 1.00 63.81 115 ILE A CA 1
ATOM 920 C C . ILE A 1 115 ? 3.011 7.678 16.153 1.00 63.81 115 ILE A C 1
ATOM 922 O O . ILE A 1 115 ? 2.093 7.875 16.951 1.00 63.81 115 ILE A O 1
ATOM 926 N N . GLY A 1 116 ? 4.208 8.264 16.252 1.00 61.34 116 GLY A N 1
ATOM 927 C CA . GLY A 1 116 ? 4.564 9.246 17.275 1.00 61.34 116 GLY A CA 1
ATOM 928 C C . GLY A 1 116 ? 3.875 10.614 17.106 1.00 61.34 116 GLY A C 1
ATOM 929 O O . GLY A 1 116 ? 3.148 10.840 16.141 1.00 61.34 116 GLY A O 1
ATOM 930 N N . PRO A 1 117 ? 4.132 11.566 18.020 1.00 54.72 117 PRO A N 1
ATOM 931 C CA . PRO A 1 117 ? 3.352 12.803 18.178 1.00 54.72 117 PRO A CA 1
ATOM 932 C C . PRO A 1 117 ? 3.490 13.845 17.048 1.00 54.72 117 PRO A C 1
ATOM 934 O O . PRO A 1 117 ? 2.756 14.830 17.044 1.00 54.72 117 PRO A O 1
ATOM 937 N N . HIS A 1 118 ? 4.389 13.658 16.072 1.00 55.56 118 HIS A N 1
ATOM 938 C CA . HIS A 1 118 ? 4.628 14.631 14.991 1.00 55.56 118 HIS A CA 1
ATOM 939 C C . HIS A 1 118 ? 4.461 14.042 13.574 1.00 55.56 118 HIS A C 1
ATOM 941 O O . HIS A 1 118 ? 5.427 13.975 12.810 1.00 55.56 118 HIS A O 1
ATOM 947 N N . PRO A 1 119 ? 3.237 13.659 13.161 1.00 57.16 119 PRO A N 1
ATOM 948 C CA . PRO A 1 119 ? 2.958 13.129 11.820 1.00 57.16 119 PRO A CA 1
ATOM 949 C C . PRO A 1 119 ? 2.956 14.203 10.709 1.00 57.16 119 PRO A C 1
ATOM 951 O O . PRO A 1 119 ? 2.773 13.901 9.534 1.00 57.16 119 PRO A O 1
ATOM 954 N N . GLN A 1 120 ? 3.141 15.482 11.033 1.00 52.38 120 GLN A N 1
ATOM 955 C CA . GLN A 1 120 ? 2.889 16.584 10.093 1.00 52.38 120 GLN A CA 1
ATOM 956 C C . GLN A 1 120 ? 3.961 16.721 8.993 1.00 52.38 120 GLN A C 1
ATOM 958 O O . GLN A 1 120 ? 3.628 17.018 7.846 1.00 52.38 120 GLN A O 1
ATOM 963 N N . LEU A 1 121 ? 5.231 16.398 9.271 1.00 52.28 121 LEU A N 1
ATOM 964 C CA . LEU A 1 121 ? 6.285 16.377 8.237 1.00 52.28 121 LEU A CA 1
ATOM 965 C C . LEU A 1 121 ? 6.107 15.215 7.233 1.00 52.28 121 LEU A C 1
ATOM 967 O O . LEU A 1 121 ? 6.516 15.316 6.079 1.00 52.28 121 LEU A O 1
ATOM 971 N N . THR A 1 122 ? 5.435 14.143 7.657 1.00 51.69 122 THR A N 1
ATOM 972 C CA . THR A 1 122 ? 4.999 12.967 6.877 1.00 51.69 122 THR A CA 1
ATOM 973 C C . THR A 1 122 ? 3.889 13.301 5.874 1.00 51.69 122 THR A C 1
ATOM 975 O O . THR A 1 122 ? 3.784 12.711 4.797 1.00 51.69 122 THR A O 1
ATOM 978 N N . THR A 1 123 ? 3.056 14.279 6.230 1.00 53.72 123 THR A N 1
ATOM 979 C CA . THR A 1 123 ? 1.861 14.667 5.475 1.00 53.72 123 THR A CA 1
ATOM 980 C C . THR A 1 123 ? 2.248 15.387 4.183 1.00 53.72 123 THR A C 1
ATOM 982 O O . THR A 1 123 ? 1.721 15.073 3.124 1.00 53.72 123 THR A O 1
ATOM 985 N N . LEU A 1 124 ? 3.261 16.261 4.217 1.00 55.34 124 LEU A N 1
ATOM 986 C CA . LEU A 1 124 ? 3.707 17.011 3.035 1.00 55.34 124 LEU A CA 1
ATOM 987 C C . LEU A 1 124 ? 4.316 16.136 1.928 1.00 55.34 124 LEU A C 1
ATOM 989 O O . LEU A 1 124 ? 4.074 16.394 0.751 1.00 55.34 124 LEU A O 1
ATOM 993 N N . ALA A 1 125 ? 5.103 15.112 2.271 1.00 53.62 125 ALA A N 1
ATOM 994 C CA . ALA A 1 125 ? 5.695 14.216 1.270 1.00 53.62 125 ALA A CA 1
ATOM 995 C C . ALA A 1 125 ? 4.627 13.348 0.590 1.00 53.62 125 ALA A C 1
ATOM 997 O O . ALA A 1 125 ? 4.629 13.196 -0.631 1.00 53.62 125 ALA A O 1
ATOM 998 N N . THR A 1 126 ? 3.676 12.851 1.381 1.00 53.16 126 THR A N 1
ATOM 999 C CA . THR A 1 126 ? 2.539 12.073 0.881 1.00 53.16 126 THR A CA 1
ATOM 1000 C C . THR A 1 126 ? 1.634 12.937 0.006 1.00 53.16 126 THR A C 1
ATOM 1002 O O . THR A 1 126 ? 1.335 12.546 -1.115 1.00 53.16 126 THR A O 1
ATOM 1005 N N . LEU A 1 127 ? 1.313 14.164 0.429 1.00 56.41 127 LEU A N 1
ATOM 1006 C CA . LEU A 1 127 ? 0.547 15.120 -0.379 1.00 56.41 127 LEU A CA 1
ATOM 1007 C C . LEU A 1 127 ? 1.253 15.486 -1.694 1.00 56.41 127 LEU A C 1
ATOM 1009 O O . LEU A 1 127 ? 0.598 15.588 -2.729 1.00 56.41 127 LEU A O 1
ATOM 1013 N N . LYS A 1 128 ? 2.586 15.631 -1.697 1.00 62.31 128 LYS A N 1
ATOM 1014 C CA . LYS A 1 128 ? 3.354 15.837 -2.937 1.00 62.31 128 LYS A CA 1
ATOM 1015 C C . LYS A 1 128 ? 3.251 14.641 -3.885 1.00 62.31 128 LYS A C 1
ATOM 1017 O O . LYS A 1 128 ? 3.067 14.840 -5.082 1.00 62.31 128 LYS A O 1
ATOM 1022 N N . ALA A 1 129 ? 3.349 13.417 -3.366 1.00 56.22 129 ALA A N 1
ATOM 1023 C CA . ALA A 1 129 ? 3.196 12.207 -4.171 1.00 56.22 129 ALA A CA 1
ATOM 1024 C C . ALA A 1 129 ? 1.770 12.077 -4.738 1.00 56.22 129 ALA A C 1
ATOM 1026 O O . ALA A 1 129 ? 1.616 11.819 -5.931 1.00 56.22 129 ALA A O 1
ATOM 1027 N N . VAL A 1 130 ? 0.746 12.335 -3.913 1.00 62.78 130 VAL A N 1
ATOM 1028 C CA . VAL A 1 130 ? -0.669 12.383 -4.325 1.00 62.78 130 VAL A CA 1
ATOM 1029 C C . VAL A 1 130 ? -0.862 13.406 -5.445 1.00 62.78 130 VAL A C 1
ATOM 1031 O O . VAL A 1 130 ? -1.403 13.073 -6.495 1.00 62.78 130 VAL A O 1
ATOM 1034 N N . SER A 1 131 ? -0.353 14.628 -5.273 1.00 67.50 131 SER A N 1
ATOM 1035 C CA . SER A 1 131 ? -0.464 15.692 -6.276 1.00 67.50 131 SER A CA 1
ATOM 1036 C C . SER A 1 131 ? 0.212 15.324 -7.603 1.00 67.50 131 SER A C 1
ATOM 1038 O O . SER A 1 131 ? -0.377 15.530 -8.661 1.00 67.50 131 SER A O 1
ATOM 1040 N N . GLY A 1 132 ? 1.402 14.711 -7.569 1.00 64.25 132 GLY A N 1
ATOM 1041 C CA . GLY A 1 132 ? 2.092 14.253 -8.780 1.00 64.25 132 GLY A CA 1
ATOM 1042 C C . GLY A 1 132 ? 1.352 13.135 -9.523 1.00 64.25 132 GLY A C 1
ATOM 1043 O O . GLY A 1 132 ? 1.329 13.110 -10.755 1.00 64.25 132 GLY A O 1
ATOM 1044 N N . GLN A 1 133 ? 0.699 12.226 -8.797 1.00 65.75 133 GLN A N 1
ATOM 1045 C CA . GLN A 1 133 ? -0.115 11.177 -9.413 1.00 65.75 133 GLN A CA 1
ATOM 1046 C C . GLN A 1 133 ? -1.421 11.714 -9.992 1.00 65.75 133 GLN A C 1
ATOM 1048 O O . GLN A 1 133 ? -1.766 11.353 -11.114 1.00 65.75 133 GLN A O 1
ATOM 1053 N N . LEU A 1 134 ? -2.108 12.606 -9.273 1.00 71.88 134 LEU A N 1
ATOM 1054 C CA . LEU A 1 134 ? -3.297 13.289 -9.787 1.00 71.88 134 LEU A CA 1
ATOM 1055 C C . LEU A 1 134 ? -2.975 14.062 -11.067 1.00 71.88 134 LEU A C 1
ATOM 1057 O O . LEU A 1 134 ? -3.738 13.994 -12.024 1.00 71.88 134 LEU A O 1
ATOM 1061 N N . LEU A 1 135 ? -1.816 14.724 -11.123 1.00 77.06 135 LEU A N 1
ATOM 1062 C CA . LEU A 1 135 ? -1.347 15.394 -12.333 1.00 77.06 135 LEU A CA 1
ATOM 1063 C C . LEU A 1 135 ? -1.131 14.406 -13.488 1.00 77.06 135 LEU A C 1
ATOM 1065 O O . LEU A 1 135 ? -1.572 14.665 -14.602 1.00 77.06 135 LEU A O 1
ATOM 1069 N N . THR A 1 136 ? -0.495 13.264 -13.222 1.00 70.50 136 THR A N 1
ATOM 1070 C CA . THR A 1 136 ? -0.262 12.229 -14.244 1.00 70.50 136 THR A CA 1
ATOM 1071 C C . THR A 1 136 ? -1.583 11.665 -14.772 1.00 70.50 136 THR A C 1
ATOM 1073 O O . THR A 1 136 ? -1.753 11.494 -15.975 1.00 70.50 136 THR A O 1
ATOM 1076 N N . MET A 1 137 ? -2.545 11.415 -13.882 1.00 72.06 137 MET A N 1
ATOM 1077 C CA . MET A 1 137 ? -3.877 10.938 -14.250 1.00 72.06 137 MET A CA 1
ATOM 1078 C C . MET A 1 137 ? -4.648 11.989 -15.058 1.00 72.06 137 MET A C 1
ATOM 1080 O O . MET A 1 137 ? -5.266 11.653 -16.062 1.00 72.06 137 MET A O 1
ATOM 1084 N N . ALA A 1 138 ? -4.564 13.264 -14.672 1.00 81.69 138 ALA A N 1
ATOM 1085 C CA . ALA A 1 138 ? -5.158 14.363 -15.427 1.00 81.69 138 ALA A CA 1
ATOM 1086 C C . ALA A 1 138 ? -4.553 14.477 -16.835 1.00 81.69 138 ALA A C 1
ATOM 1088 O O . ALA A 1 138 ? -5.289 14.640 -17.801 1.00 81.69 138 ALA A O 1
ATOM 1089 N N . GLN A 1 139 ? -3.233 14.320 -16.968 1.00 84.31 139 GLN A N 1
ATOM 1090 C CA . GLN A 1 139 ? -2.553 14.300 -18.267 1.00 84.31 139 GLN A CA 1
ATOM 1091 C C . GLN A 1 139 ? -2.998 13.116 -19.133 1.00 84.31 139 GLN A C 1
ATOM 1093 O O . GLN A 1 139 ? -3.236 13.286 -20.325 1.00 84.31 139 GLN A O 1
ATOM 1098 N N . GLN A 1 140 ? -3.153 11.928 -18.543 1.00 79.62 140 GLN A N 1
ATOM 1099 C CA . GLN A 1 140 ? -3.673 10.754 -19.249 1.00 79.62 140 GLN A CA 1
ATOM 1100 C C . GLN A 1 140 ? -5.111 10.969 -19.726 1.00 79.62 140 GLN A C 1
ATOM 1102 O O . GLN A 1 140 ? -5.414 10.682 -20.880 1.00 79.62 140 GLN A O 1
ATOM 1107 N N . LEU A 1 141 ? -5.978 11.520 -18.872 1.00 86.44 141 LEU A N 1
ATOM 1108 C CA . LEU A 1 141 ? -7.352 11.862 -19.243 1.00 86.44 141 LEU A CA 1
ATOM 1109 C C . LEU A 1 141 ? -7.390 12.912 -20.355 1.00 86.44 141 LEU A C 1
ATOM 1111 O O . LEU A 1 141 ? -8.145 12.766 -21.308 1.00 86.44 141 LEU A O 1
ATOM 1115 N N . GLN A 1 142 ? -6.549 13.943 -20.272 1.00 89.69 142 GLN A N 1
ATOM 1116 C CA . GLN A 1 142 ? -6.456 14.971 -21.305 1.00 89.69 142 GLN A CA 1
ATOM 1117 C C . GLN A 1 142 ? -6.000 14.386 -22.646 1.00 89.69 142 GLN A C 1
ATOM 1119 O O . GLN A 1 142 ? -6.534 14.751 -23.690 1.00 89.69 142 GLN A O 1
ATOM 1124 N N . HIS A 1 143 ? -5.052 13.448 -22.623 1.00 86.88 143 HIS A N 1
ATOM 1125 C CA . HIS A 1 143 ? -4.621 12.744 -23.824 1.00 86.88 143 HIS A CA 1
ATOM 1126 C C . HIS A 1 143 ? -5.748 11.892 -24.424 1.00 86.88 143 HIS A C 1
ATOM 1128 O O . HIS A 1 143 ? -5.997 11.983 -25.620 1.00 86.88 143 HIS A O 1
ATOM 1134 N N . GLN A 1 144 ? -6.485 11.145 -23.596 1.00 87.31 144 GLN A N 1
ATOM 1135 C CA . GLN A 1 144 ? -7.640 10.358 -24.046 1.00 87.31 144 GLN A CA 1
ATOM 1136 C C . GLN A 1 144 ? -8.751 11.228 -24.644 1.00 87.31 144 GLN A C 1
ATOM 1138 O O . GLN A 1 144 ? -9.352 10.845 -25.644 1.00 87.31 144 GLN A O 1
ATOM 1143 N N . ILE A 1 145 ? -9.018 12.399 -24.055 1.00 91.19 145 ILE A N 1
ATOM 1144 C CA . ILE A 1 145 ? -9.967 13.373 -24.611 1.00 91.19 145 ILE A CA 1
ATOM 1145 C C . ILE A 1 145 ? -9.504 13.820 -25.998 1.00 91.19 145 ILE A C 1
ATOM 1147 O O . ILE A 1 145 ? -10.304 13.826 -26.926 1.00 91.19 145 ILE A O 1
ATOM 1151 N N . HIS A 1 146 ? -8.218 14.137 -26.156 1.00 87.88 146 HIS A N 1
ATOM 1152 C CA . HIS A 1 146 ? -7.675 14.567 -27.441 1.00 87.88 146 HIS A CA 1
ATOM 1153 C C . HIS A 1 146 ? -7.782 13.477 -28.518 1.00 87.88 146 HIS A C 1
ATOM 1155 O O . HIS A 1 146 ? -8.238 13.750 -29.625 1.00 87.88 146 HIS A O 1
ATOM 1161 N N . GLU A 1 147 ? -7.453 12.225 -28.183 1.00 88.44 147 GLU A N 1
ATOM 1162 C CA . GLU A 1 147 ? -7.622 11.098 -29.110 1.00 88.44 147 GLU A CA 1
ATOM 1163 C C . GLU A 1 147 ? -9.093 10.881 -29.496 1.00 88.44 147 GLU A C 1
ATOM 1165 O O . GLU A 1 147 ? -9.400 10.608 -30.658 1.00 88.44 147 GLU A O 1
ATOM 1170 N N . LEU A 1 148 ? -10.021 11.030 -28.545 1.00 89.44 148 LEU A N 1
ATOM 1171 C CA . LEU A 1 148 ? -11.458 10.958 -28.816 1.00 89.44 148 LEU A CA 1
ATOM 1172 C C . LEU A 1 148 ? -11.920 12.088 -29.743 1.00 89.44 148 LEU A C 1
ATOM 1174 O O . LEU A 1 148 ? -12.665 11.825 -30.684 1.00 89.44 148 LEU A O 1
ATOM 1178 N N . GLU A 1 149 ? -11.465 13.321 -29.522 1.00 89.06 149 GLU A N 1
ATOM 1179 C CA . GLU A 1 149 ? -11.765 14.465 -30.389 1.00 89.06 149 GLU A CA 1
ATOM 1180 C C . GLU A 1 149 ? -11.250 14.251 -31.818 1.00 89.06 149 GLU A C 1
ATOM 1182 O O . GLU A 1 149 ? -11.979 14.508 -32.779 1.00 89.06 149 GLU A O 1
ATOM 1187 N N . ASP A 1 150 ? -10.032 13.731 -31.974 1.00 87.62 150 ASP A N 1
ATOM 1188 C CA . ASP A 1 150 ? -9.455 13.415 -33.283 1.00 87.62 150 ASP A CA 1
ATOM 1189 C C . ASP A 1 150 ? -10.204 12.267 -33.975 1.00 87.62 150 ASP A C 1
ATOM 1191 O O . ASP A 1 150 ? -10.495 12.327 -35.175 1.00 87.62 150 ASP A O 1
ATOM 1195 N N . THR A 1 151 ? -10.608 11.247 -33.214 1.00 88.69 151 THR A N 1
ATOM 1196 C CA . THR A 1 151 ? -11.436 10.144 -33.723 1.00 88.69 151 THR A CA 1
ATOM 1197 C C . THR A 1 151 ? -12.807 10.653 -34.181 1.00 88.69 151 THR A C 1
ATOM 1199 O O . THR A 1 151 ? -13.287 10.278 -35.250 1.00 88.69 151 THR A O 1
ATOM 1202 N N . MET A 1 152 ? -13.435 11.554 -33.421 1.00 84.12 152 MET A N 1
ATOM 1203 C CA . MET A 1 152 ? -14.710 12.177 -33.794 1.00 84.12 152 MET A CA 1
ATOM 1204 C C . MET A 1 152 ? -14.582 13.063 -35.038 1.00 84.12 152 MET A C 1
ATOM 1206 O O . MET A 1 152 ? -15.463 13.047 -35.893 1.00 84.12 152 MET A O 1
ATOM 1210 N N . ARG A 1 153 ? -13.486 13.819 -35.180 1.00 82.75 153 ARG A N 1
ATOM 1211 C CA . ARG A 1 153 ? -13.237 14.643 -36.377 1.00 82.75 153 ARG A CA 1
ATOM 1212 C C . ARG A 1 153 ? -13.022 13.799 -37.628 1.00 82.75 153 ARG A C 1
ATOM 1214 O O . ARG A 1 153 ? -13.498 14.172 -38.691 1.00 82.75 153 ARG A O 1
ATOM 1221 N N . THR A 1 154 ? -12.321 12.677 -37.504 1.00 80.88 154 THR A N 1
ATOM 1222 C CA . THR A 1 154 ? -12.026 11.780 -38.634 1.00 80.88 154 THR A CA 1
ATOM 1223 C C . THR A 1 154 ? -13.212 10.911 -39.051 1.00 80.88 154 THR A C 1
ATOM 1225 O O . THR A 1 154 ? -13.268 10.497 -40.202 1.00 80.88 154 THR A O 1
ATOM 1228 N N . THR A 1 155 ? -14.177 10.666 -38.159 1.00 76.31 155 THR A N 1
ATOM 1229 C CA . THR A 1 155 ? -15.416 9.920 -38.463 1.00 76.31 155 THR A CA 1
ATOM 1230 C C . THR A 1 155 ? -16.576 10.795 -38.956 1.00 76.31 155 THR A C 1
ATOM 1232 O O . THR A 1 155 ? -17.567 10.255 -39.441 1.00 76.31 155 THR A O 1
ATOM 1235 N N . HIS A 1 156 ? -16.462 12.126 -38.872 1.00 57.84 156 HIS A N 1
ATOM 1236 C CA . HIS A 1 156 ? -17.452 13.091 -39.376 1.00 57.84 156 HIS A CA 1
ATOM 1237 C C . HIS A 1 156 ? -17.097 13.720 -40.744 1.00 57.84 156 HIS A C 1
ATOM 1239 O O . HIS A 1 156 ? -17.672 14.748 -41.110 1.00 57.84 156 HIS A O 1
ATOM 1245 N N . ILE A 1 157 ? -16.188 13.100 -41.505 1.00 49.44 157 ILE A N 1
ATOM 1246 C CA . ILE A 1 157 ? -15.915 13.380 -42.930 1.00 49.44 157 ILE A CA 1
ATOM 1247 C C . ILE A 1 157 ? -16.431 12.198 -43.751 1.00 49.44 157 ILE A C 1
ATOM 1249 O O . ILE A 1 157 ? -17.073 12.450 -44.794 1.00 49.44 157 ILE A O 1
#

Secondary structure (DSSP, 8-state):
------------------SSPPTT-BEEEHHHHHHHHHHTT----HHHHHHGGGS-GGGS-HHHHHHTTT--SS--EEEPP--SSS----EEEEEGGGS-HHHHHHHHTT---B--S-THHHHHHHHHHHHHHHHHHHHHHHHHHHHHHHHHHHH--

Foldseek 3Di:
DDDDDPDDPDDPDLPDDDLFADFQFFKDWLVLVQVLCVVVVNHDDSVVSVVCQVFFLVPDPPVVNLQQVSAHSRQKFWAWPPDPPDDTDTIIIGTLVSGDPVSSVVSVVSRPDTDHDDRPVRVVVSVVVVVVVVVVVVVVVVVVVVVVVVVVVVVVD